Protein AF-A0A1J5GRQ0-F1 (afdb_monomer_lite)

pLDDT: mean 80.54, std 7.9, range [58.78, 91.44]

Structure (mmCIF, N/CA/C/O backbone):
data_AF-A0A1J5GRQ0-F1
#
_entry.id   AF-A0A1J5GRQ0-F1
#
loop_
_atom_site.group_PDB
_atom_site.id
_atom_site.type_symbol
_atom_site.label_atom_id
_atom_site.label_alt_id
_atom_site.label_comp_id
_atom_site.label_asym_id
_atom_site.label_entity_id
_atom_site.label_seq_id
_atom_site.pdbx_PDB_ins_code
_atom_site.Cartn_x
_atom_site.Cartn_y
_atom_site.Cartn_z
_atom_si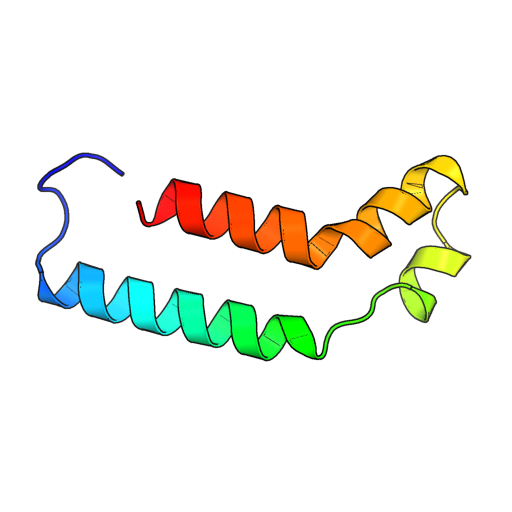te.occupancy
_atom_site.B_iso_or_equiv
_atom_site.auth_seq_id
_atom_site.auth_comp_id
_atom_site.auth_asym_id
_atom_site.auth_atom_id
_atom_site.pdbx_PDB_model_num
ATOM 1 N N . MET A 1 1 ? 18.383 1.802 -1.262 1.00 58.78 1 MET A N 1
ATOM 2 C CA . MET A 1 1 ? 19.214 0.759 -1.931 1.00 58.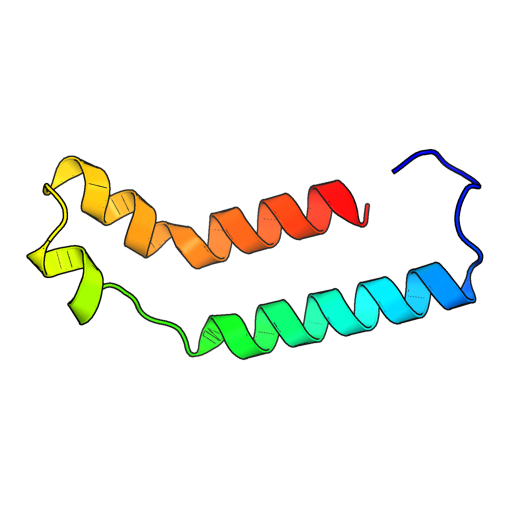78 1 MET A CA 1
ATOM 3 C C . MET A 1 1 ? 20.594 1.312 -2.309 1.00 58.78 1 MET A C 1
ATOM 5 O O . MET A 1 1 ? 20.716 2.522 -2.452 1.00 58.78 1 MET A O 1
ATOM 9 N N . ARG A 1 2 ? 21.642 0.480 -2.479 1.00 60.06 2 ARG A N 1
ATOM 10 C CA . ARG A 1 2 ? 22.952 0.963 -2.985 1.00 60.06 2 ARG A CA 1
ATOM 11 C C . ARG A 1 2 ? 22.776 1.560 -4.390 1.00 60.06 2 ARG A C 1
ATOM 13 O O . ARG A 1 2 ? 22.247 0.892 -5.278 1.00 60.06 2 ARG A O 1
ATOM 20 N N . LYS A 1 3 ? 23.212 2.810 -4.593 1.00 62.81 3 LYS A N 1
ATOM 21 C CA . LYS A 1 3 ? 23.197 3.471 -5.910 1.00 62.81 3 LYS A CA 1
ATOM 22 C C . LYS A 1 3 ? 24.012 2.637 -6.910 1.00 62.81 3 LYS A C 1
ATOM 24 O O . LYS A 1 3 ? 25.150 2.292 -6.619 1.00 62.81 3 LYS A O 1
ATOM 29 N N . GLY A 1 4 ? 23.416 2.319 -8.061 1.00 70.94 4 GLY A N 1
ATOM 30 C CA . GLY A 1 4 ? 24.069 1.588 -9.156 1.00 70.94 4 GLY A CA 1
ATOM 31 C C . GLY A 1 4 ? 23.878 0.065 -9.170 1.00 70.94 4 GLY A C 1
ATOM 32 O O . GLY A 1 4 ? 24.372 -0.576 -10.087 1.00 70.94 4 GLY A O 1
ATOM 33 N N . LEU A 1 5 ? 23.155 -0.524 -8.207 1.00 78.62 5 LEU A N 1
ATOM 34 C CA . LEU A 1 5 ? 22.937 -1.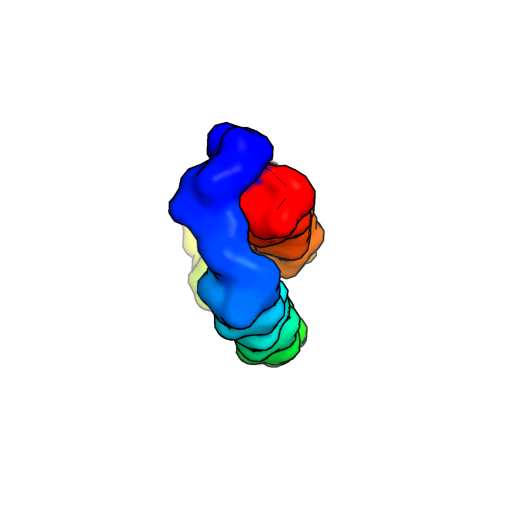982 -8.162 1.00 78.62 5 LEU A CA 1
ATOM 35 C C . LEU A 1 5 ? 21.838 -2.480 -9.122 1.00 78.62 5 LEU A C 1
ATOM 37 O O . LEU A 1 5 ? 21.749 -3.672 -9.392 1.00 78.62 5 LEU A O 1
ATOM 41 N N . LEU A 1 6 ? 20.975 -1.580 -9.594 1.00 81.75 6 LEU A N 1
ATOM 42 C CA . LEU A 1 6 ? 19.814 -1.909 -10.415 1.00 81.75 6 LEU A CA 1
ATOM 43 C C . LEU A 1 6 ? 19.881 -1.174 -11.744 1.00 81.75 6 LEU A C 1
ATOM 45 O O . LEU A 1 6 ? 20.187 0.022 -11.788 1.00 81.75 6 LEU A O 1
ATOM 49 N N . THR A 1 7 ? 19.524 -1.873 -12.817 1.00 88.25 7 THR A N 1
ATOM 50 C CA . THR A 1 7 ? 19.298 -1.241 -14.113 1.00 88.25 7 THR A CA 1
ATOM 51 C C . THR A 1 7 ? 18.068 -0.335 -14.054 1.00 88.25 7 THR A C 1
ATOM 53 O O . THR A 1 7 ? 17.191 -0.460 -13.192 1.00 88.25 7 THR A O 1
ATOM 56 N N . LEU A 1 8 ? 17.978 0.593 -15.006 1.00 86.19 8 LEU A N 1
ATOM 57 C CA . LEU A 1 8 ? 16.849 1.519 -15.112 1.00 86.19 8 LEU A CA 1
ATOM 58 C C . LEU A 1 8 ? 15.516 0.776 -15.311 1.00 86.19 8 LEU A C 1
ATOM 60 O O . LEU A 1 8 ? 14.487 1.177 -14.768 1.00 86.19 8 LEU A O 1
ATOM 64 N N . GLU A 1 9 ? 15.552 -0.340 -16.038 1.00 89.62 9 GLU A N 1
ATOM 65 C CA . GLU A 1 9 ? 14.409 -1.230 -16.244 1.00 89.62 9 GLU A CA 1
ATOM 66 C C . GLU A 1 9 ? 13.990 -1.936 -14.947 1.00 89.62 9 GLU A C 1
ATOM 68 O O . GLU A 1 9 ? 12.811 -1.925 -14.592 1.00 89.62 9 GLU A O 1
ATOM 73 N N . GLN A 1 10 ? 14.944 -2.482 -14.186 1.00 88.06 10 GLN A N 1
ATOM 74 C CA . GLN A 1 10 ? 14.664 -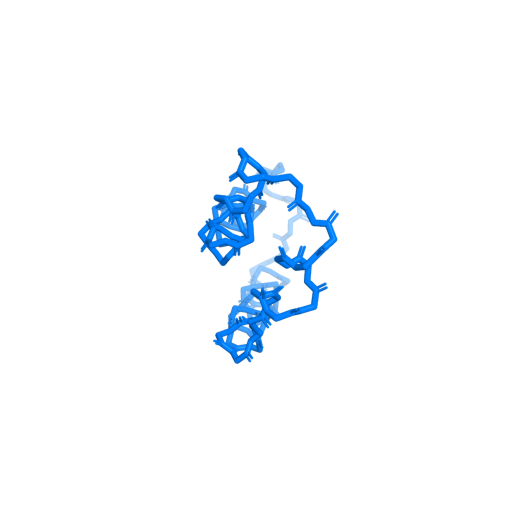3.104 -12.889 1.00 88.06 10 GLN A CA 1
ATOM 75 C C . GLN A 1 10 ? 14.058 -2.096 -11.908 1.00 88.06 10 GLN A C 1
ATOM 77 O O . GLN A 1 10 ? 13.096 -2.415 -11.211 1.00 88.06 10 GLN A O 1
ATOM 82 N N . LYS A 1 11 ? 14.560 -0.854 -11.904 1.00 87.19 11 LYS A N 1
ATOM 83 C CA . LYS A 1 11 ? 13.989 0.227 -11.092 1.00 87.19 11 LYS A CA 1
ATOM 84 C C . LYS A 1 11 ? 12.555 0.566 -11.515 1.00 87.19 11 LYS A C 1
ATOM 86 O O . LYS A 1 11 ? 11.701 0.752 -10.653 1.00 87.19 11 LYS A O 1
ATOM 91 N N . ARG A 1 12 ? 12.262 0.603 -12.821 1.00 88.81 12 ARG A N 1
ATOM 92 C CA . ARG A 1 12 ? 10.890 0.803 -13.327 1.00 88.81 12 ARG A CA 1
ATOM 93 C C . ARG A 1 12 ? 9.950 -0.320 -12.899 1.00 88.81 12 ARG A C 1
ATOM 95 O O . ARG A 1 12 ? 8.866 -0.024 -12.412 1.00 88.81 12 ARG A O 1
ATOM 102 N N . ARG A 1 13 ? 10.369 -1.582 -13.023 1.00 91.19 13 ARG A N 1
ATOM 103 C CA . ARG A 1 13 ? 9.564 -2.736 -12.588 1.00 91.19 13 ARG A CA 1
ATOM 104 C C . ARG A 1 13 ? 9.287 -2.705 -11.085 1.00 91.19 13 ARG A C 1
ATOM 106 O O . ARG A 1 13 ? 8.148 -2.905 -10.685 1.00 91.19 13 ARG A O 1
ATOM 113 N N . LEU A 1 14 ? 10.291 -2.391 -10.263 1.00 88.19 14 LEU A N 1
ATOM 114 C CA . LEU A 1 14 ? 10.125 -2.241 -8.811 1.00 88.19 14 LEU A CA 1
ATOM 115 C C . LEU A 1 14 ? 9.154 -1.120 -8.440 1.00 88.19 14 LEU A C 1
ATOM 117 O O . LEU A 1 14 ? 8.326 -1.303 -7.554 1.00 88.19 14 LEU A O 1
ATOM 121 N N . ASN A 1 15 ? 9.224 0.018 -9.132 1.00 87.94 15 ASN A N 1
ATOM 122 C CA . ASN A 1 15 ? 8.252 1.090 -8.939 1.00 87.94 15 ASN A CA 1
ATOM 123 C C . ASN A 1 15 ? 6.838 0.645 -9.342 1.00 87.94 15 ASN A C 1
ATOM 125 O O . ASN A 1 15 ? 5.898 0.945 -8.621 1.00 87.94 15 ASN A O 1
ATOM 129 N N . GLY A 1 16 ? 6.697 -0.127 -10.424 1.00 90.88 16 GLY A N 1
ATOM 130 C CA . GLY A 1 16 ? 5.413 -0.713 -10.817 1.00 90.88 16 GLY A CA 1
ATOM 131 C C . GLY A 1 16 ? 4.824 -1.620 -9.733 1.00 90.88 16 GLY A C 1
ATOM 132 O O . GLY A 1 16 ? 3.683 -1.423 -9.332 1.00 90.88 16 GLY A O 1
ATOM 133 N N . PHE A 1 17 ? 5.624 -2.544 -9.187 1.00 91.06 17 PHE A N 1
ATOM 134 C CA . PHE A 1 17 ? 5.191 -3.397 -8.074 1.00 91.06 17 PHE A CA 1
ATOM 135 C C . PHE A 1 17 ? 4.826 -2.593 -6.827 1.00 91.06 17 PHE A C 1
ATOM 137 O O . PHE A 1 17 ? 3.847 -2.903 -6.158 1.00 91.06 17 PHE A O 1
ATOM 144 N N . ARG A 1 18 ? 5.593 -1.546 -6.506 1.00 88.25 18 ARG A N 1
ATOM 145 C CA . ARG A 1 18 ? 5.272 -0.648 -5.394 1.00 88.25 18 ARG A CA 1
ATOM 146 C C . ARG A 1 18 ? 3.892 -0.022 -5.575 1.00 88.25 18 ARG A C 1
ATOM 148 O O . ARG A 1 18 ? 3.108 -0.016 -4.632 1.00 88.25 18 ARG A O 1
ATOM 155 N N . ASP A 1 19 ? 3.626 0.528 -6.753 1.00 89.12 19 ASP A N 1
ATOM 156 C CA . ASP A 1 19 ? 2.378 1.236 -7.026 1.00 89.12 19 ASP A CA 1
ATOM 157 C C . ASP A 1 19 ? 1.182 0.261 -6.996 1.00 89.12 19 ASP A C 1
ATOM 159 O O . ASP A 1 19 ? 0.126 0.598 -6.464 1.00 89.12 19 ASP A O 1
ATOM 163 N N . GLU A 1 20 ? 1.372 -0.981 -7.453 1.00 91.44 20 GLU A N 1
ATOM 164 C CA . GLU A 1 20 ? 0.381 -2.060 -7.340 1.00 91.44 20 GLU A CA 1
ATOM 165 C C . GLU A 1 20 ? 0.115 -2.470 -5.881 1.00 91.44 20 GLU A C 1
ATOM 167 O O . GLU A 1 20 ? -1.040 -2.581 -5.475 1.00 91.44 20 GLU A O 1
ATOM 172 N N . ILE A 1 21 ? 1.162 -2.632 -5.064 1.00 88.62 21 ILE A N 1
ATOM 173 C CA . ILE A 1 21 ? 1.027 -2.937 -3.629 1.00 88.62 21 ILE A CA 1
ATOM 174 C C . ILE A 1 21 ? 0.262 -1.824 -2.909 1.00 88.62 21 ILE A C 1
ATOM 176 O O . ILE A 1 21 ? -0.615 -2.118 -2.102 1.00 88.62 21 ILE A O 1
ATOM 180 N N . ILE A 1 22 ? 0.576 -0.556 -3.198 1.00 86.31 22 ILE A N 1
ATOM 181 C CA . ILE A 1 22 ? -0.114 0.590 -2.592 1.00 86.31 22 ILE A CA 1
ATOM 182 C C . ILE A 1 22 ? -1.590 0.574 -2.975 1.00 86.31 22 ILE A C 1
ATOM 184 O O . ILE A 1 22 ? -2.435 0.684 -2.093 1.00 86.31 22 ILE A O 1
ATOM 188 N N . LYS A 1 23 ? -1.893 0.380 -4.263 1.00 89.38 23 LYS A N 1
ATOM 189 C CA . LYS A 1 23 ? -3.268 0.298 -4.755 1.00 89.38 23 LYS A CA 1
ATOM 190 C C . LYS A 1 23 ? -4.046 -0.823 -4.065 1.00 89.38 23 LYS A C 1
ATOM 192 O O . LYS A 1 23 ? -5.139 -0.591 -3.574 1.00 89.38 23 LYS A O 1
ATOM 197 N N . ASN A 1 24 ? -3.466 -2.016 -3.963 1.00 87.25 24 ASN A N 1
ATOM 198 C CA . ASN A 1 24 ? -4.120 -3.142 -3.296 1.00 87.25 24 ASN A CA 1
ATOM 199 C C . ASN A 1 24 ? -4.297 -2.898 -1.789 1.00 87.25 24 ASN A C 1
ATOM 201 O O . ASN A 1 24 ? -5.250 -3.388 -1.196 1.00 87.25 24 ASN A O 1
ATOM 205 N N . ALA A 1 25 ? -3.395 -2.137 -1.163 1.00 84.75 25 ALA A N 1
ATOM 206 C CA . ALA A 1 25 ? -3.491 -1.777 0.246 1.00 84.75 25 ALA A CA 1
ATOM 207 C C . ALA A 1 25 ? -4.535 -0.685 0.539 1.00 84.75 25 ALA A C 1
ATOM 209 O O . ALA A 1 25 ? -4.921 -0.536 1.699 1.00 84.75 25 ALA A O 1
ATOM 210 N N . GLU A 1 26 ? -5.014 0.072 -0.458 1.00 81.56 26 GLU A N 1
ATOM 211 C CA . GLU A 1 26 ? -6.094 1.053 -0.265 1.00 81.56 26 GLU A CA 1
ATOM 212 C C . GLU A 1 26 ? -7.399 0.390 0.184 1.00 81.56 26 GLU A C 1
ATOM 214 O O . GLU A 1 26 ? -8.094 0.958 1.027 1.00 81.56 26 GLU A O 1
AT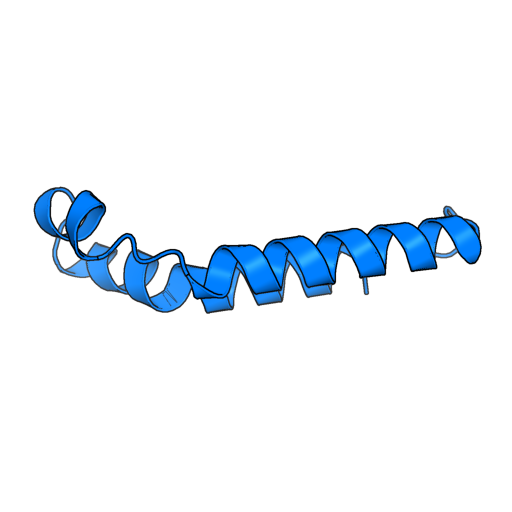OM 219 N N . ASP A 1 27 ? -7.671 -0.830 -0.276 1.00 81.12 27 ASP A N 1
ATOM 220 C CA . ASP A 1 27 ? -8.885 -1.585 0.060 1.00 81.12 27 ASP A CA 1
ATOM 221 C C . ASP A 1 27 ? -8.752 -2.408 1.353 1.00 81.12 27 ASP A C 1
ATOM 223 O O . ASP A 1 27 ? -9.721 -2.995 1.831 1.00 81.12 27 ASP A O 1
ATOM 227 N N . ILE A 1 28 ? -7.557 -2.446 1.950 1.00 82.69 28 ILE A N 1
ATOM 228 C CA . ILE A 1 28 ? -7.304 -3.196 3.180 1.00 82.69 28 ILE A CA 1
ATOM 229 C C . ILE A 1 28 ? -7.680 -2.335 4.387 1.00 82.69 28 ILE A C 1
ATOM 231 O O . ILE A 1 28 ? -7.112 -1.262 4.610 1.00 82.69 28 ILE A O 1
ATOM 235 N N . ASP A 1 29 ? -8.617 -2.827 5.193 1.00 76.75 29 ASP A N 1
ATOM 236 C CA . ASP A 1 29 ? -8.974 -2.257 6.488 1.00 76.75 29 ASP A CA 1
ATOM 237 C C . ASP A 1 29 ? -8.959 -3.350 7.560 1.00 76.75 29 ASP A C 1
ATOM 239 O O . ASP A 1 29 ? -9.874 -4.162 7.664 1.00 76.75 29 ASP A O 1
ATOM 243 N N . PHE A 1 3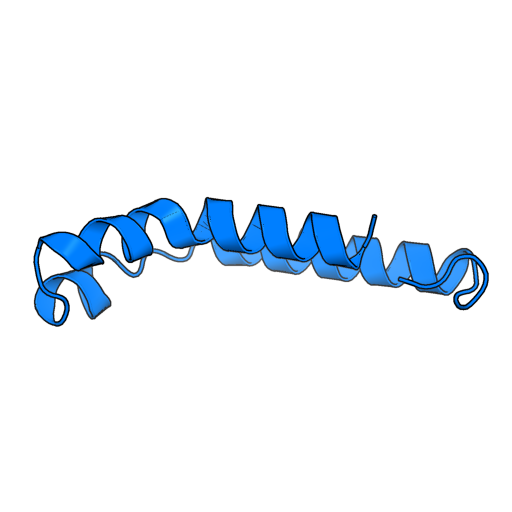0 ? -7.906 -3.360 8.377 1.00 77.88 30 PHE A N 1
ATOM 244 C CA . PHE A 1 30 ? -7.785 -4.306 9.483 1.00 77.88 30 PHE A CA 1
ATOM 245 C C . PHE A 1 30 ? -8.528 -3.848 10.748 1.00 77.88 30 PHE A C 1
ATOM 247 O O . PHE A 1 30 ? -8.407 -4.493 11.788 1.00 77.88 30 PHE A O 1
ATOM 254 N N . SER A 1 31 ? -9.274 -2.738 10.715 1.00 75.25 31 SER A N 1
ATOM 255 C CA . SER A 1 31 ? -9.927 -2.180 11.909 1.00 75.25 31 SER A CA 1
ATOM 256 C C . SER A 1 31 ? -10.940 -3.144 12.525 1.00 75.25 31 SER A C 1
ATOM 258 O O . SER A 1 31 ? -11.053 -3.211 13.745 1.00 75.25 31 SER A O 1
ATOM 260 N N . SER A 1 32 ? -11.649 -3.925 11.708 1.00 77.38 32 SER A N 1
ATOM 261 C CA . SER A 1 32 ? -12.602 -4.938 12.179 1.00 77.38 32 SER A CA 1
ATOM 262 C C . SER A 1 32 ? -11.905 -6.200 12.706 1.00 77.38 32 SER A C 1
ATOM 264 O O . SER A 1 32 ? -12.242 -6.688 13.785 1.00 77.38 32 SER A O 1
ATOM 266 N N . GLU A 1 33 ? -10.913 -6.709 11.973 1.00 78.06 33 GLU A N 1
ATOM 267 C CA . GLU A 1 33 ? -10.203 -7.953 12.299 1.00 78.06 33 GLU A CA 1
ATOM 268 C C . GLU A 1 33 ? -9.237 -7.785 13.474 1.00 78.06 33 GLU A C 1
ATOM 270 O O . GLU A 1 33 ? -9.260 -8.561 14.425 1.00 78.06 33 GLU A O 1
ATOM 275 N N . LEU A 1 34 ? -8.396 -6.753 13.428 1.00 75.75 34 LEU A N 1
ATOM 276 C CA . LEU A 1 34 ? -7.363 -6.509 14.428 1.00 75.75 34 LEU A CA 1
ATOM 277 C C . LEU A 1 34 ? -7.839 -5.571 15.536 1.00 75.75 34 LEU A C 1
ATOM 279 O O . LEU A 1 34 ? -7.356 -5.685 16.655 1.00 75.75 34 LEU A O 1
ATOM 283 N N . GLY A 1 35 ? -8.806 -4.682 15.293 1.00 73.38 35 GLY A N 1
ATOM 284 C CA . GLY A 1 35 ? -9.302 -3.772 16.336 1.00 73.38 35 GLY A CA 1
ATOM 285 C C . GLY A 1 35 ? -10.007 -4.481 17.497 1.00 73.38 35 GLY A C 1
ATOM 286 O O . GLY A 1 35 ? -9.991 -3.974 18.616 1.00 73.38 35 GLY A O 1
ATOM 287 N N . THR A 1 36 ? -10.571 -5.670 17.263 1.00 76.75 36 THR A N 1
ATOM 288 C CA . THR A 1 36 ? -11.157 -6.517 18.321 1.00 76.75 36 THR A CA 1
ATOM 289 C C . THR A 1 36 ? -10.108 -7.284 19.128 1.00 76.75 36 THR A C 1
ATOM 291 O O . THR A 1 36 ? -10.364 -7.654 20.272 1.00 76.75 36 THR A O 1
ATOM 294 N N . LEU A 1 37 ? -8.931 -7.514 18.542 1.00 81.38 37 LEU A N 1
ATOM 295 C CA . LEU A 1 37 ? -7.845 -8.301 19.127 1.00 81.38 37 LEU A CA 1
ATOM 296 C C . LEU A 1 37 ? -6.754 -7.429 19.758 1.00 81.38 37 LEU A C 1
ATOM 298 O O . LEU A 1 37 ? -6.021 -7.895 20.630 1.00 81.38 37 LEU A O 1
ATOM 302 N N . LEU A 1 38 ? -6.630 -6.178 19.315 1.00 74.88 38 LEU A N 1
ATOM 303 C CA . LEU A 1 38 ? -5.581 -5.268 19.741 1.00 74.88 38 LEU A CA 1
ATOM 304 C C . LEU A 1 38 ? -6.046 -4.358 20.888 1.00 74.88 38 LEU A C 1
ATOM 306 O O . LEU A 1 38 ? -7.124 -3.759 20.812 1.00 74.88 38 LEU A O 1
ATOM 310 N N . PRO A 1 39 ? -5.204 -4.187 21.923 1.00 78.88 39 PRO A N 1
ATOM 311 C CA . PRO A 1 39 ? -5.369 -3.150 22.935 1.00 78.88 39 PRO A CA 1
ATOM 312 C C . PRO A 1 39 ? -5.563 -1.753 22.322 1.00 78.88 39 PRO A C 1
ATOM 314 O O . PRO A 1 39 ? -5.057 -1.457 21.239 1.00 78.88 39 PRO A O 1
ATOM 317 N N . GLN A 1 40 ? -6.291 -0.875 23.018 1.00 75.00 40 GLN A N 1
ATOM 318 C CA . GLN A 1 40 ? -6.696 0.446 22.513 1.00 75.00 40 GLN A CA 1
ATOM 319 C C . GLN A 1 40 ? -5.508 1.329 22.077 1.00 75.00 40 GLN A C 1
ATOM 321 O O . GLN A 1 40 ? -5.612 2.088 21.117 1.00 75.00 40 GLN A O 1
ATOM 326 N N . ASP A 1 41 ? -4.364 1.196 22.741 1.00 75.19 41 ASP A N 1
ATOM 327 C CA . ASP A 1 41 ? -3.095 1.859 22.423 1.00 75.19 41 ASP A CA 1
ATOM 328 C C . ASP A 1 41 ? -2.432 1.332 21.136 1.00 75.19 41 ASP A C 1
ATOM 330 O O . ASP A 1 41 ? -1.654 2.045 20.503 1.00 75.19 41 ASP A O 1
ATOM 334 N N . GLN A 1 42 ? -2.781 0.120 20.701 1.00 70.44 42 GLN A N 1
ATOM 335 C CA . GLN A 1 42 ? -2.282 -0.514 19.477 1.00 70.44 42 GLN A CA 1
ATOM 336 C C . GLN A 1 42 ? -3.243 -0.371 18.289 1.00 70.44 42 GLN A C 1
ATOM 338 O O . GLN A 1 42 ? -2.845 -0.594 17.146 1.00 70.44 42 GLN A O 1
ATOM 343 N N . GLN A 1 43 ? -4.480 0.082 18.513 1.00 71.94 43 GLN A N 1
ATOM 344 C CA . GLN A 1 43 ? -5.434 0.365 17.431 1.00 71.94 43 GLN A CA 1
ATOM 345 C C . GLN A 1 43 ? -4.962 1.497 16.503 1.00 71.94 43 GLN A C 1
ATOM 347 O O . GLN A 1 43 ? -5.297 1.512 15.318 1.00 71.94 43 GLN A O 1
ATOM 352 N N . ALA A 1 44 ? -4.119 2.412 16.997 1.00 71.62 44 ALA A N 1
ATOM 353 C CA . ALA A 1 44 ? -3.477 3.434 16.169 1.00 71.62 44 ALA A CA 1
ATOM 354 C C . ALA A 1 44 ? -2.585 2.825 15.069 1.00 71.62 44 ALA A C 1
ATOM 356 O O . ALA A 1 44 ? -2.539 3.350 13.961 1.00 71.62 44 ALA A O 1
ATOM 357 N N . ILE A 1 45 ? -1.951 1.673 15.325 1.00 69.50 45 ILE A N 1
ATOM 358 C CA . ILE A 1 45 ? -1.088 0.983 14.351 1.00 69.50 45 ILE A CA 1
ATOM 359 C C . ILE A 1 45 ? -1.910 0.472 13.164 1.00 69.50 45 ILE A C 1
ATOM 361 O O . ILE A 1 45 ? -1.465 0.554 12.021 1.00 69.50 45 ILE A O 1
ATOM 365 N N . VAL A 1 46 ? -3.126 -0.017 13.422 1.00 71.44 46 VAL A N 1
ATOM 366 C CA . VAL A 1 46 ? -4.054 -0.460 12.371 1.00 71.44 46 VAL A CA 1
ATOM 367 C C . VAL A 1 46 ? -4.473 0.715 11.497 1.00 71.44 46 VAL A C 1
ATOM 369 O O . VAL A 1 46 ? -4.443 0.622 10.270 1.00 71.44 46 VAL A O 1
ATOM 372 N N . LYS A 1 47 ? -4.790 1.846 12.130 1.00 71.12 47 LYS A N 1
ATOM 373 C CA . LYS A 1 47 ? -5.158 3.079 11.433 1.00 71.12 47 LYS A CA 1
ATOM 374 C C . LYS A 1 47 ? -4.012 3.625 10.576 1.00 71.12 47 LYS A C 1
ATOM 376 O O . LYS A 1 47 ? -4.244 4.097 9.464 1.00 71.12 47 LYS A O 1
ATOM 381 N N . ASP A 1 48 ? -2.781 3.512 11.065 1.00 79.38 48 ASP A N 1
ATOM 382 C CA . ASP A 1 48 ? -1.592 4.047 10.402 1.00 79.38 48 ASP A CA 1
ATOM 383 C C . ASP A 1 48 ? -0.912 3.048 9.456 1.00 79.38 48 ASP A C 1
ATOM 385 O O . ASP A 1 48 ? 0.056 3.408 8.782 1.00 79.38 48 ASP A O 1
ATOM 389 N N . PHE A 1 49 ? -1.426 1.819 9.341 1.00 80.81 49 PHE A N 1
ATOM 390 C CA . PHE A 1 49 ? -0.826 0.746 8.545 1.00 80.81 49 PHE A CA 1
ATOM 391 C C . PHE A 1 49 ? -0.485 1.188 7.116 1.00 80.81 49 PHE A C 1
ATOM 393 O O . PHE A 1 49 ? 0.648 1.011 6.663 1.00 80.81 49 PHE A O 1
ATOM 400 N N . LYS A 1 50 ? -1.430 1.837 6.421 1.00 82.38 50 LYS A N 1
ATOM 401 C CA . LYS A 1 50 ? -1.231 2.326 5.043 1.00 82.38 50 LYS A CA 1
ATOM 402 C C . LYS A 1 50 ? -0.098 3.351 4.969 1.00 82.38 50 LYS A C 1
ATOM 404 O O . LYS A 1 50 ? 0.757 3.282 4.086 1.00 82.38 50 LYS A O 1
ATOM 409 N N . THR A 1 51 ? -0.056 4.274 5.925 1.00 84.69 51 THR A N 1
ATOM 410 C CA . THR A 1 51 ? 0.965 5.327 6.017 1.00 84.69 51 THR A CA 1
ATOM 411 C C . THR A 1 51 ? 2.351 4.745 6.291 1.00 84.69 51 THR A C 1
ATOM 413 O O . THR A 1 51 ? 3.336 5.157 5.666 1.00 84.69 51 THR A O 1
ATOM 416 N N . VAL A 1 52 ? 2.437 3.764 7.192 1.00 84.75 52 VAL A N 1
ATOM 417 C CA . VAL A 1 52 ? 3.682 3.065 7.532 1.00 84.75 52 VAL A CA 1
ATOM 418 C C . VAL A 1 52 ? 4.186 2.256 6.337 1.00 84.75 52 VAL A C 1
ATOM 420 O O . VAL A 1 52 ? 5.353 2.390 5.962 1.00 84.75 52 VAL A O 1
ATOM 423 N N . LEU A 1 53 ? 3.306 1.496 5.680 1.00 85.44 53 LEU A N 1
ATOM 424 C CA . LEU A 1 53 ? 3.629 0.716 4.484 1.00 85.44 53 LEU A CA 1
ATOM 425 C C . LEU A 1 53 ? 4.158 1.611 3.355 1.00 85.44 53 LEU A C 1
ATOM 427 O O . LEU A 1 53 ? 5.213 1.338 2.782 1.00 85.44 53 LEU A O 1
ATOM 431 N N . LEU A 1 54 ? 3.471 2.719 3.067 1.00 85.44 54 LEU A N 1
ATOM 432 C CA . LEU A 1 54 ? 3.883 3.676 2.039 1.00 85.44 54 LEU A CA 1
ATOM 433 C C . LEU A 1 54 ? 5.268 4.272 2.336 1.00 85.44 54 LEU A C 1
ATOM 435 O O . LEU A 1 54 ? 6.101 4.410 1.436 1.00 85.44 54 LEU A O 1
ATOM 439 N N . SER A 1 55 ? 5.515 4.630 3.595 1.00 86.19 55 SER A N 1
ATOM 440 C CA . SER A 1 55 ? 6.784 5.216 4.035 1.00 86.19 55 SER A CA 1
ATOM 441 C C . SER A 1 55 ? 7.940 4.222 3.911 1.00 86.19 55 SER A C 1
ATOM 443 O O . SER A 1 55 ? 9.011 4.576 3.413 1.00 86.19 55 SER A O 1
ATOM 445 N N . GLU A 1 56 ? 7.710 2.963 4.286 1.00 85.88 56 GLU A N 1
ATOM 446 C CA . GLU A 1 56 ? 8.680 1.877 4.149 1.00 85.88 56 GLU A CA 1
ATOM 447 C C . GLU A 1 56 ? 9.018 1.608 2.678 1.00 85.88 56 GLU A C 1
ATOM 449 O O . GLU A 1 56 ? 10.188 1.605 2.286 1.00 85.88 56 GLU A O 1
ATOM 454 N N . LEU A 1 57 ? 7.998 1.470 1.830 1.00 85.94 57 LEU A N 1
ATOM 455 C CA . LEU A 1 57 ? 8.179 1.221 0.402 1.00 85.94 57 LEU A CA 1
ATOM 456 C C . LEU A 1 57 ? 8.927 2.365 -0.298 1.00 85.94 57 LEU A C 1
ATOM 458 O O . LEU A 1 57 ? 9.811 2.119 -1.127 1.00 85.94 57 LEU A O 1
ATOM 462 N N . LYS A 1 58 ? 8.625 3.622 0.053 1.00 84.75 58 LYS A N 1
ATOM 463 C CA . LYS A 1 58 ? 9.374 4.794 -0.427 1.00 84.75 58 LYS A CA 1
ATOM 464 C C . LYS A 1 58 ? 10.832 4.757 0.027 1.00 84.75 58 LYS A C 1
ATOM 466 O O . LYS A 1 58 ? 11.711 5.020 -0.787 1.00 84.75 58 LYS A O 1
ATOM 471 N N . ARG A 1 59 ? 11.112 4.384 1.280 1.00 85.06 59 ARG A N 1
ATOM 472 C CA . ARG A 1 59 ? 12.488 4.254 1.792 1.00 85.06 59 ARG A CA 1
ATOM 473 C C . ARG A 1 59 ? 13.291 3.194 1.037 1.00 85.06 59 ARG A C 1
ATOM 475 O O . ARG A 1 59 ? 14.483 3.381 0.796 1.00 85.06 59 ARG A O 1
ATOM 482 N N . GLN A 1 60 ? 12.661 2.078 0.676 1.00 79.38 60 GLN A N 1
ATOM 483 C CA . GLN A 1 60 ? 13.342 0.983 -0.018 1.00 79.38 60 GLN A CA 1
ATOM 484 C C . GLN A 1 60 ? 13.595 1.291 -1.501 1.00 79.38 60 GLN A C 1
ATOM 486 O O . GLN A 1 60 ? 14.664 0.952 -2.012 1.00 79.38 60 GLN A O 1
ATOM 491 N N . THR A 1 61 ? 12.645 1.952 -2.172 1.00 74.31 61 THR A N 1
ATOM 492 C CA . THR A 1 61 ? 12.685 2.229 -3.625 1.00 74.31 61 THR A CA 1
ATOM 493 C C . THR A 1 61 ? 13.283 3.592 -4.010 1.00 74.31 61 THR A C 1
ATOM 495 O O . THR A 1 61 ? 13.614 3.797 -5.184 1.00 74.31 61 THR A O 1
ATOM 498 N N . GLY A 1 62 ? 13.444 4.500 -3.038 1.00 65.50 62 GLY A N 1
ATOM 499 C CA . GLY A 1 62 ? 14.089 5.817 -3.164 1.00 65.50 62 GLY A CA 1
ATOM 500 C C . GLY A 1 62 ? 15.580 5.752 -3.472 1.00 65.50 62 GLY A C 1
ATOM 501 O O . GLY A 1 62 ? 16.322 5.056 -2.736 1.00 65.50 62 GLY A O 1
#

Secondary structure (DSSP, 8-state):
--TTSS-HHHHHHHHHHHHHHHHHHHT--TTTTTTTTS-TTTHHHHHHHHHHHHHHHHHHH-

Foldseek 3Di:
DPPPPDDPVRLVVLVVVLVVVLVVCVPDQCCVVCVVVDDPVCSVCSVCVSVVSNVVSVVVSD

Radius of gyration: 15.14 Å; chains: 1; bounding box: 37×14×39 Å

Sequence (62 aa):
MRKGLLTLEQKRRLNGFRDEIIKNAEDIDFSSELGTLLPQDQQAIVKDFKTVLLSELKRQTG